Protein AF-A0A958QU53-F1 (afdb_monomer_lite)

pLDDT: mean 71.15, std 14.57, range [41.53, 90.5]

Foldseek 3Di:
DDDDDDDDPDPPPVPPPPPPPPVPPDLVVVLVFWDWDWDDDPQKIWIFTDGPCPVVPPPPPFKDKWKWADDDVDIDTFDWDDDPGTIITGRCVVGQWIKIFIGGNNHTSDIDIDGDD

Structure (mmCIF, N/CA/C/O backbone):
data_AF-A0A958QU53-F1
#
_entry.id   AF-A0A958QU53-F1
#
loop_
_atom_site.group_PDB
_atom_site.id
_atom_site.type_symbol
_atom_site.label_atom_id
_atom_site.label_alt_id
_atom_site.label_comp_id
_atom_site.label_asym_id
_atom_site.label_entity_id
_atom_site.label_seq_id
_atom_site.pdbx_PDB_ins_code
_atom_site.Cartn_x
_atom_site.Cartn_y
_atom_site.Cartn_z
_atom_site.occupancy
_atom_site.B_iso_or_equiv
_atom_site.auth_seq_id
_atom_site.auth_comp_id
_atom_site.auth_asym_id
_atom_site.auth_atom_id
_atom_site.pdbx_PDB_model_num
ATOM 1 N N . MET A 1 1 ? 55.442 -43.969 -3.397 1.00 43.06 1 MET A N 1
ATOM 2 C CA . MET A 1 1 ? 55.563 -43.097 -2.211 1.00 43.06 1 MET A CA 1
ATOM 3 C C . MET A 1 1 ? 55.610 -41.649 -2.704 1.00 43.06 1 MET A C 1
ATOM 5 O O . MET A 1 1 ? 56.490 -41.357 -3.493 1.00 43.06 1 MET A O 1
ATOM 9 N N . PHE A 1 2 ? 54.615 -40.838 -2.298 1.00 45.09 2 PHE A N 1
ATOM 10 C CA . PHE A 1 2 ? 54.397 -39.385 -2.533 1.00 45.09 2 PHE A CA 1
ATOM 11 C C . PHE A 1 2 ? 54.284 -38.925 -4.003 1.00 45.09 2 PHE A C 1
ATOM 13 O O . PHE A 1 2 ? 55.279 -38.794 -4.694 1.00 45.09 2 PHE A O 1
ATOM 20 N N . VAL A 1 3 ? 53.094 -38.833 -4.619 1.00 46.78 3 VAL A N 1
ATOM 21 C CA . VAL A 1 3 ? 51.951 -37.907 -4.402 1.00 46.78 3 VAL A CA 1
ATOM 22 C C . VAL A 1 3 ? 52.349 -36.424 -4.504 1.00 46.78 3 VAL A C 1
ATOM 24 O O . VAL A 1 3 ? 53.122 -35.943 -3.683 1.00 46.78 3 VAL A O 1
ATOM 27 N N . ARG A 1 4 ? 51.648 -35.721 -5.412 1.00 49.72 4 ARG A N 1
ATOM 28 C CA . ARG A 1 4 ? 51.397 -34.263 -5.512 1.00 49.72 4 ARG A CA 1
ATOM 29 C C . ARG A 1 4 ? 52.259 -33.483 -6.503 1.00 49.72 4 ARG A C 1
ATOM 31 O O . ARG A 1 4 ? 53.326 -33.009 -6.155 1.00 49.72 4 ARG A O 1
ATOM 38 N N . LEU A 1 5 ? 51.686 -33.228 -7.679 1.00 47.72 5 LEU A N 1
ATOM 39 C CA . LEU A 1 5 ? 51.647 -31.886 -8.286 1.00 47.72 5 LEU A CA 1
ATOM 40 C C . LEU A 1 5 ? 50.573 -31.844 -9.387 1.00 47.72 5 LEU A C 1
ATOM 42 O O . LEU A 1 5 ? 50.792 -31.452 -10.524 1.00 47.72 5 LEU A O 1
ATOM 46 N N . PHE A 1 6 ? 49.375 -32.295 -9.020 1.00 52.47 6 PHE A N 1
ATOM 47 C CA . PHE A 1 6 ? 48.148 -31.758 -9.599 1.00 52.47 6 PHE A CA 1
ATOM 48 C C . PHE A 1 6 ? 47.787 -30.520 -8.771 1.00 52.47 6 PHE A C 1
ATOM 50 O O . PHE A 1 6 ? 48.114 -30.479 -7.587 1.00 52.47 6 PHE A O 1
ATOM 57 N N . VAL A 1 7 ? 47.054 -29.578 -9.358 1.00 52.97 7 VAL A N 1
ATOM 58 C CA . VAL A 1 7 ? 46.576 -28.325 -8.740 1.00 52.97 7 VAL A CA 1
ATOM 59 C C . VAL A 1 7 ? 47.555 -27.151 -8.862 1.00 52.97 7 VAL A C 1
ATOM 61 O O . VAL A 1 7 ? 48.045 -26.612 -7.877 1.00 52.97 7 VAL A O 1
ATOM 64 N N . LEU A 1 8 ? 47.789 -26.690 -10.091 1.00 46.81 8 LEU A N 1
ATOM 65 C CA . LEU A 1 8 ? 48.050 -25.262 -10.320 1.00 46.81 8 LEU A CA 1
ATOM 66 C C . LEU A 1 8 ? 47.567 -24.786 -11.702 1.00 46.81 8 LEU A C 1
ATOM 68 O O . LEU A 1 8 ? 48.110 -23.845 -12.267 1.00 46.81 8 LEU A O 1
ATOM 72 N N . SER A 1 9 ? 46.529 -25.410 -12.267 1.00 49.38 9 SER A N 1
ATOM 73 C CA . SER A 1 9 ? 45.770 -24.792 -13.357 1.00 49.38 9 SER A CA 1
ATOM 74 C C . SER A 1 9 ? 44.780 -23.820 -12.727 1.00 49.38 9 SER A C 1
ATOM 76 O O . SER A 1 9 ? 43.654 -24.183 -12.390 1.00 49.38 9 SER A O 1
ATOM 78 N N . MET A 1 10 ? 45.306 -22.626 -12.463 1.00 46.84 10 MET A N 1
ATOM 79 C CA . MET A 1 10 ? 44.608 -21.378 -12.191 1.00 46.84 10 MET A CA 1
ATOM 80 C C . MET A 1 10 ? 43.092 -21.457 -12.387 1.00 46.84 10 MET A C 1
ATOM 82 O O . MET A 1 10 ? 42.575 -21.459 -13.503 1.00 46.84 10 MET A O 1
ATOM 86 N N . LEU A 1 11 ? 42.409 -21.441 -11.245 1.00 51.34 11 LEU A N 1
ATOM 87 C CA . LEU A 1 11 ? 41.112 -20.815 -11.046 1.00 51.34 11 LEU A CA 1
ATOM 88 C C . LEU A 1 11 ? 41.164 -19.366 -11.561 1.00 51.34 11 LEU A C 1
ATOM 90 O O . LEU A 1 11 ? 41.298 -18.420 -10.795 1.00 51.34 11 LEU A O 1
ATOM 94 N N . LEU A 1 12 ? 41.073 -19.197 -12.874 1.00 51.00 12 LEU A N 1
ATOM 95 C CA . LEU A 1 12 ? 40.571 -17.982 -13.501 1.00 51.00 12 LEU A CA 1
ATOM 96 C C . LEU A 1 12 ? 39.171 -18.301 -14.020 1.00 51.00 12 LEU A C 1
ATOM 98 O O . LEU A 1 12 ? 38.844 -18.120 -15.188 1.00 51.00 12 LEU A O 1
ATOM 102 N N . SER A 1 13 ? 38.333 -18.802 -13.110 1.00 49.47 13 SER A N 1
ATOM 103 C CA . SER A 1 13 ? 36.892 -18.625 -13.202 1.00 49.47 13 SER A CA 1
ATOM 104 C C . SER A 1 13 ? 36.661 -17.130 -13.063 1.00 49.47 13 SER A C 1
ATOM 106 O O . SER A 1 13 ? 36.477 -16.611 -11.964 1.00 49.47 13 SER A O 1
ATOM 108 N N . ILE A 1 14 ? 36.789 -16.428 -14.187 1.00 53.88 14 ILE A N 1
ATOM 109 C CA . ILE A 1 14 ? 36.336 -15.061 -14.349 1.00 53.88 14 ILE A CA 1
ATOM 110 C C . ILE A 1 14 ? 34.861 -15.131 -13.980 1.00 53.88 14 ILE A C 1
ATOM 112 O O . ILE A 1 14 ? 34.023 -15.576 -14.763 1.00 53.88 14 ILE A O 1
ATOM 116 N N . PHE A 1 15 ? 34.557 -14.757 -12.743 1.00 49.00 15 PHE A N 1
ATOM 117 C CA . PHE A 1 15 ? 33.241 -14.317 -12.351 1.00 49.00 15 PHE A CA 1
ATOM 118 C C . PHE A 1 15 ? 32.983 -13.042 -13.154 1.00 49.00 15 PHE A C 1
ATOM 120 O O . PHE A 1 15 ? 33.056 -11.930 -12.647 1.00 49.00 15 PHE A O 1
ATOM 127 N N . ALA A 1 16 ? 32.675 -13.218 -14.437 1.00 45.25 16 ALA A N 1
ATOM 128 C CA . ALA A 1 16 ? 31.799 -12.328 -15.156 1.00 45.25 16 ALA A CA 1
ATOM 129 C C . ALA A 1 16 ? 30.427 -12.541 -14.515 1.00 45.25 16 ALA A C 1
ATOM 131 O O . ALA A 1 16 ? 29.538 -13.183 -15.070 1.00 45.25 16 ALA A O 1
ATOM 132 N N . TRP A 1 17 ? 30.286 -12.059 -13.278 1.00 49.69 17 TRP A N 1
ATOM 133 C CA . TRP A 1 17 ? 28.998 -11.604 -12.815 1.00 49.69 17 TRP A CA 1
ATOM 134 C C . TRP A 1 17 ? 28.694 -10.495 -13.797 1.00 49.69 17 TRP A C 1
ATOM 136 O O . TRP A 1 17 ? 29.229 -9.393 -13.709 1.00 49.69 17 TRP A O 1
ATOM 146 N N . ALA A 1 18 ? 27.923 -10.855 -14.817 1.00 49.59 18 ALA A N 1
ATOM 147 C CA . ALA A 1 18 ? 27.028 -9.924 -15.434 1.00 49.59 18 ALA A CA 1
ATOM 148 C C . ALA A 1 18 ? 26.305 -9.254 -14.262 1.00 49.59 18 ALA A C 1
ATOM 150 O O . ALA A 1 18 ? 25.342 -9.788 -13.716 1.00 49.59 18 ALA A O 1
ATOM 151 N N . GLN A 1 19 ? 26.821 -8.102 -13.829 1.00 44.34 19 GLN A N 1
ATOM 152 C CA . GLN A 1 19 ? 25.967 -7.007 -13.439 1.00 44.34 19 GLN A CA 1
ATOM 153 C C . GLN A 1 19 ? 25.099 -6.813 -14.676 1.00 44.34 19 GLN A C 1
ATOM 155 O O . GLN A 1 19 ? 25.447 -6.080 -15.596 1.00 44.34 19 GLN A O 1
ATOM 160 N N . SER A 1 20 ? 23.999 -7.566 -14.754 1.00 41.53 20 SER A N 1
ATOM 161 C CA . SER A 1 20 ? 22.824 -7.007 -15.370 1.00 41.53 20 SER A CA 1
ATOM 162 C C . SER A 1 20 ? 22.646 -5.715 -14.594 1.00 41.53 20 SER A C 1
ATOM 164 O O . SER A 1 20 ? 22.293 -5.743 -13.412 1.00 41.53 20 SER A O 1
ATOM 166 N N . GLU A 1 21 ? 23.027 -4.600 -15.213 1.00 46.00 21 GLU A N 1
ATOM 167 C CA . GLU A 1 21 ? 22.346 -3.344 -14.977 1.00 46.00 21 GLU A CA 1
ATOM 168 C C . GLU A 1 21 ? 20.878 -3.684 -15.191 1.00 46.00 21 GLU A C 1
ATOM 170 O O . GLU A 1 21 ? 20.342 -3.683 -16.298 1.00 46.00 21 GLU A O 1
ATOM 175 N N . ASP A 1 22 ? 20.267 -4.136 -14.099 1.00 49.88 22 ASP A N 1
ATOM 176 C CA . ASP A 1 22 ? 18.861 -4.012 -13.847 1.00 49.88 22 ASP A CA 1
ATOM 177 C C . ASP A 1 22 ? 18.674 -2.517 -14.077 1.00 49.88 22 ASP A C 1
ATOM 179 O O . ASP A 1 22 ? 19.102 -1.704 -13.254 1.00 49.88 22 ASP A O 1
ATOM 183 N N . ASN A 1 23 ? 18.222 -2.154 -15.282 1.00 52.53 23 ASN A N 1
ATOM 184 C CA . ASN A 1 23 ? 17.834 -0.800 -15.641 1.00 52.53 23 ASN A CA 1
ATOM 185 C C . ASN A 1 23 ? 16.629 -0.491 -14.759 1.00 52.53 23 ASN A C 1
ATOM 187 O O . ASN A 1 23 ? 15.483 -0.539 -15.199 1.00 52.53 23 ASN A O 1
ATOM 191 N N . MET A 1 24 ? 16.894 -0.292 -13.470 1.00 54.75 24 MET A N 1
ATOM 192 C CA . MET A 1 24 ? 15.938 0.192 -12.512 1.00 54.75 24 MET A CA 1
ATOM 193 C C . MET A 1 24 ? 15.564 1.564 -13.048 1.00 54.75 24 MET A C 1
ATOM 195 O O . MET A 1 24 ? 16.447 2.424 -13.152 1.00 54.75 24 MET A O 1
ATOM 199 N N . PRO A 1 25 ? 14.305 1.768 -13.464 1.00 58.53 25 PRO A N 1
ATOM 200 C CA . PRO A 1 25 ? 13.873 3.102 -13.817 1.00 58.53 25 PRO A CA 1
ATOM 201 C C . PRO A 1 25 ? 14.169 4.002 -12.622 1.00 58.53 25 PRO A C 1
ATOM 203 O O . PRO A 1 25 ? 13.950 3.611 -11.472 1.00 58.53 25 PRO A O 1
ATOM 206 N N . ASP A 1 26 ? 14.720 5.181 -12.901 1.00 65.94 26 ASP A N 1
ATOM 207 C CA . ASP A 1 26 ? 14.982 6.183 -11.876 1.00 65.94 26 ASP A CA 1
ATOM 208 C C . ASP A 1 26 ? 13.714 6.345 -11.026 1.00 65.94 26 ASP A C 1
ATOM 210 O O . ASP A 1 26 ? 12.629 6.609 -11.550 1.00 65.94 26 ASP A O 1
ATOM 214 N N . MET A 1 27 ? 13.829 6.144 -9.710 1.00 64.06 27 MET A N 1
ATOM 215 C CA . MET A 1 27 ? 12.688 6.171 -8.788 1.00 64.06 27 MET A CA 1
ATOM 216 C C . MET A 1 27 ? 11.930 7.502 -8.854 1.00 64.06 27 MET A C 1
ATOM 218 O O . MET A 1 27 ? 10.718 7.546 -8.623 1.00 64.06 27 MET A O 1
ATOM 222 N N . SER A 1 28 ? 12.619 8.577 -9.245 1.00 64.19 28 SER A N 1
ATOM 223 C CA . SER A 1 28 ? 12.020 9.883 -9.526 1.00 64.19 28 SER A CA 1
ATOM 224 C C . SER A 1 28 ? 11.013 9.806 -10.678 1.00 64.19 28 SER A C 1
ATOM 226 O O . SER A 1 28 ? 9.907 10.334 -10.569 1.00 64.19 28 SER A O 1
ATOM 228 N N . GLN A 1 29 ? 11.346 9.075 -11.744 1.00 65.12 29 GLN A N 1
ATOM 229 C CA . GLN A 1 29 ? 10.462 8.845 -12.886 1.00 65.12 29 GLN A CA 1
ATOM 230 C C . GLN A 1 29 ? 9.271 7.965 -12.493 1.00 65.12 29 GLN A C 1
ATOM 232 O O . GLN A 1 29 ? 8.134 8.277 -12.839 1.00 65.12 29 GLN A O 1
ATOM 237 N N . VAL A 1 30 ? 9.492 6.926 -11.680 1.00 65.12 30 VAL A N 1
ATOM 238 C CA . VAL A 1 30 ? 8.409 6.057 -11.179 1.00 65.12 30 VAL A CA 1
ATOM 239 C C . VAL A 1 30 ? 7.379 6.856 -10.373 1.00 65.12 30 VAL A C 1
ATOM 241 O O . VAL A 1 30 ? 6.169 6.656 -10.520 1.00 65.12 30 VAL A O 1
ATOM 244 N N . ARG A 1 31 ? 7.842 7.807 -9.554 1.00 66.81 31 ARG A N 1
ATOM 245 C CA . ARG A 1 31 ? 6.978 8.704 -8.775 1.00 66.81 31 ARG A CA 1
ATOM 246 C C . ARG A 1 31 ? 6.117 9.615 -9.652 1.00 66.81 31 ARG A C 1
ATOM 248 O O . ARG A 1 31 ? 4.974 9.892 -9.300 1.00 66.81 31 ARG A O 1
ATOM 255 N N . GLU A 1 32 ? 6.642 10.079 -10.782 1.00 67.56 3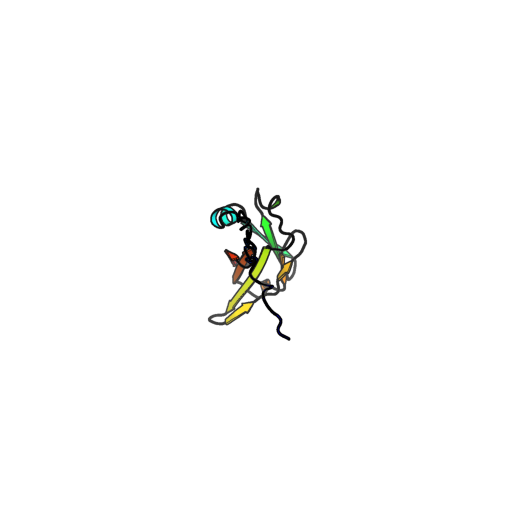2 GLU A N 1
ATOM 256 C CA . GLU A 1 32 ? 5.878 10.883 -11.745 1.00 67.56 32 GLU A CA 1
ATOM 257 C C . GLU A 1 32 ? 4.884 10.035 -12.554 1.00 67.56 32 GLU A C 1
ATOM 259 O O . GLU A 1 32 ? 3.803 10.508 -12.926 1.00 67.56 32 GLU A O 1
ATOM 264 N N . MET A 1 33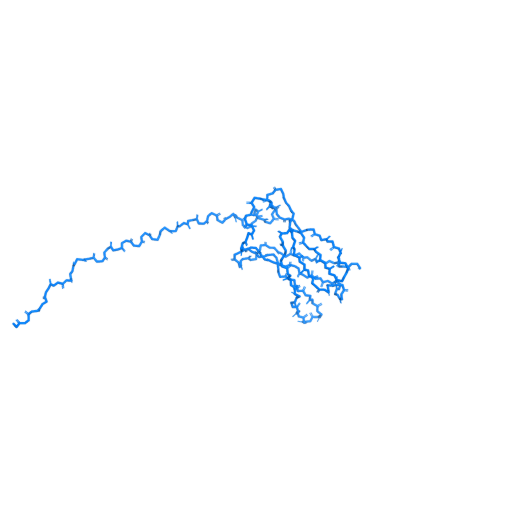 ? 5.222 8.766 -12.789 1.00 68.00 33 MET A N 1
ATOM 265 C CA . MET A 1 33 ? 4.427 7.825 -13.577 1.00 68.00 33 MET A CA 1
ATOM 266 C C . MET A 1 33 ? 3.221 7.265 -12.822 1.00 68.00 33 MET A C 1
ATOM 268 O O . MET A 1 33 ? 2.198 6.987 -13.453 1.00 68.00 33 MET A O 1
ATOM 272 N N . VAL A 1 34 ? 3.310 7.107 -11.496 1.00 73.38 34 VAL A N 1
ATOM 273 C CA . VAL A 1 34 ? 2.281 6.453 -10.674 1.00 73.38 34 VAL A CA 1
ATOM 274 C C . VAL A 1 34 ? 1.599 7.450 -9.738 1.00 73.38 34 VAL A C 1
ATOM 276 O O . VAL A 1 34 ? 2.218 8.096 -8.902 1.00 73.38 34 VAL A O 1
ATOM 279 N N . LYS A 1 35 ? 0.273 7.531 -9.829 1.00 79.12 35 LYS A N 1
ATOM 280 C CA . LYS A 1 35 ? -0.598 8.287 -8.923 1.00 79.12 35 LYS A CA 1
ATOM 281 C C . LYS A 1 35 ? -1.459 7.327 -8.116 1.00 79.12 35 LYS A C 1
ATOM 283 O O . LYS A 1 35 ? -1.841 6.267 -8.602 1.00 79.12 35 LYS A O 1
ATOM 288 N N . ILE A 1 36 ? -1.833 7.726 -6.905 1.00 82.69 36 ILE A N 1
ATOM 289 C CA . ILE A 1 36 ? -2.805 6.983 -6.101 1.00 82.69 36 ILE A CA 1
ATOM 290 C C . ILE A 1 36 ? -4.204 7.553 -6.330 1.00 82.69 36 ILE A C 1
ATOM 292 O O . ILE A 1 36 ? -4.428 8.759 -6.226 1.00 82.69 36 ILE A O 1
ATOM 296 N N . LYS A 1 37 ? -5.160 6.668 -6.607 1.00 86.94 37 LYS A N 1
ATOM 297 C CA . LYS A 1 37 ? -6.593 6.936 -6.462 1.00 86.94 37 LYS A CA 1
ATOM 298 C C . LYS A 1 37 ? -7.177 5.980 -5.443 1.00 86.94 37 LYS A C 1
ATOM 300 O O . LYS A 1 37 ? -6.670 4.881 -5.261 1.00 86.94 37 LYS A O 1
ATOM 305 N N . TRP A 1 38 ? -8.256 6.378 -4.794 1.00 88.38 38 TRP A N 1
ATOM 306 C CA . TRP A 1 38 ? -8.920 5.523 -3.826 1.00 88.38 38 TRP A CA 1
ATOM 307 C C . TRP A 1 38 ? -10.432 5.681 -3.906 1.00 88.38 38 TRP A C 1
ATOM 309 O O . TRP A 1 38 ? -10.933 6.739 -4.288 1.00 88.38 38 TRP A O 1
ATOM 319 N N . GLU A 1 39 ? -11.148 4.619 -3.548 1.00 88.81 39 GLU A N 1
ATOM 320 C CA . GLU A 1 39 ? -12.605 4.627 -3.440 1.00 88.81 39 GLU A CA 1
ATOM 321 C C . GLU A 1 39 ? -13.055 3.902 -2.162 1.00 88.81 39 GLU A C 1
ATOM 323 O O . GLU A 1 39 ? -12.455 2.890 -1.769 1.00 88.81 39 GLU A O 1
ATOM 328 N N . PRO A 1 40 ? -14.110 4.393 -1.492 1.00 86.44 40 PRO A N 1
ATOM 329 C CA . PRO A 1 40 ? -14.735 3.660 -0.403 1.00 86.44 40 PRO A CA 1
ATOM 330 C C . PRO A 1 40 ? -15.409 2.385 -0.934 1.00 86.44 40 PRO A C 1
ATOM 332 O O . PRO A 1 40 ? -16.081 2.395 -1.962 1.00 86.44 40 PRO A O 1
ATOM 335 N N . ALA A 1 41 ? -15.258 1.282 -0.204 1.00 85.94 41 ALA A N 1
ATOM 336 C CA . ALA A 1 41 ? -15.815 -0.028 -0.533 1.00 85.94 41 ALA A CA 1
ATOM 337 C C . ALA A 1 41 ? -16.430 -0.667 0.725 1.00 85.94 41 ALA A C 1
ATOM 339 O O . ALA A 1 41 ? -15.891 -1.612 1.309 1.00 85.94 41 ALA A O 1
ATOM 340 N N . GLY A 1 42 ? -17.557 -0.114 1.178 1.00 85.88 42 GLY A N 1
ATOM 341 C CA . GLY A 1 42 ? -18.197 -0.512 2.433 1.00 85.88 42 GLY A CA 1
ATOM 342 C C . GLY A 1 42 ? -17.306 -0.186 3.632 1.00 85.88 42 GLY A C 1
ATOM 343 O O . GLY A 1 42 ? -16.948 0.967 3.840 1.00 85.88 42 GLY A O 1
ATOM 344 N N . LYS A 1 43 ? -16.917 -1.208 4.404 1.00 85.75 43 LYS A N 1
ATOM 345 C CA . LYS A 1 43 ? -15.972 -1.061 5.527 1.00 85.75 43 LYS A CA 1
ATOM 346 C C . LYS A 1 43 ? -14.508 -1.000 5.093 1.00 85.75 43 LYS A C 1
ATOM 348 O O . LYS A 1 43 ? -13.642 -0.882 5.948 1.00 85.75 43 LYS A O 1
ATOM 353 N N . ASN A 1 44 ? -14.221 -1.107 3.801 1.00 89.00 44 ASN A N 1
ATOM 354 C CA . ASN A 1 44 ? -12.867 -1.132 3.262 1.00 89.00 44 ASN A CA 1
ATOM 355 C C . ASN A 1 44 ? -12.620 0.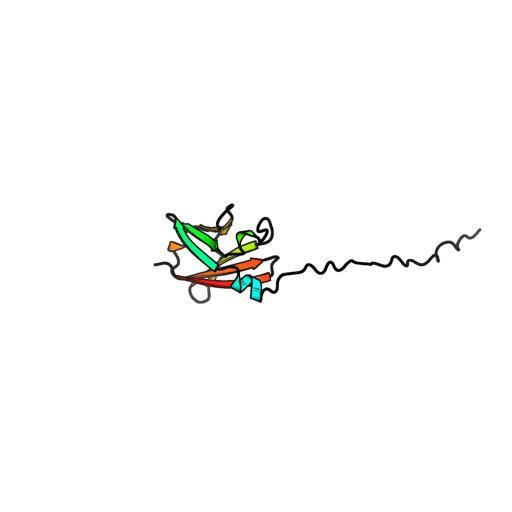098 2.383 1.00 89.00 44 ASN A C 1
ATOM 357 O O . ASN A 1 44 ? -13.556 0.787 1.979 1.00 89.00 44 ASN A O 1
ATOM 361 N N . VAL A 1 45 ? -11.359 0.348 2.044 1.00 89.12 45 VAL A N 1
ATOM 362 C CA . VAL A 1 45 ? -10.972 1.297 0.990 1.00 89.12 45 VAL A CA 1
ATOM 363 C C . VAL A 1 45 ? -10.175 0.534 -0.045 1.00 89.12 45 VAL A C 1
ATOM 365 O O . VAL A 1 45 ? -9.270 -0.227 0.300 1.00 89.12 45 VAL A O 1
ATOM 368 N N . LYS A 1 46 ? -10.518 0.727 -1.314 1.00 90.00 46 LYS A N 1
ATOM 369 C CA . LYS A 1 46 ? -9.683 0.253 -2.412 1.00 90.00 46 LYS A CA 1
ATOM 370 C C . LYS A 1 46 ? -8.754 1.378 -2.826 1.00 90.00 46 LYS A C 1
ATOM 372 O O . LYS A 1 46 ? -9.176 2.524 -2.950 1.00 90.00 46 LYS A O 1
ATOM 377 N N . VAL A 1 47 ? -7.502 1.027 -3.049 1.00 88.44 47 VAL A N 1
ATOM 378 C CA . VAL A 1 47 ? -6.429 1.911 -3.476 1.00 88.44 47 VAL A CA 1
ATOM 379 C C . VAL A 1 47 ? -5.940 1.411 -4.826 1.00 88.44 47 VAL A C 1
ATOM 381 O O . VAL A 1 47 ? -5.507 0.269 -4.963 1.00 88.44 47 VAL A O 1
ATOM 384 N N . PHE A 1 48 ? -6.025 2.273 -5.824 1.00 86.62 48 PHE A N 1
ATOM 385 C CA . PHE A 1 48 ? -5.591 2.031 -7.188 1.00 86.62 48 PHE A CA 1
ATOM 386 C C . PHE A 1 48 ? -4.299 2.789 -7.445 1.00 86.62 48 PHE A C 1
ATOM 388 O O . PHE A 1 48 ? -4.183 3.974 -7.119 1.00 86.62 48 PHE A O 1
ATOM 395 N N . LEU A 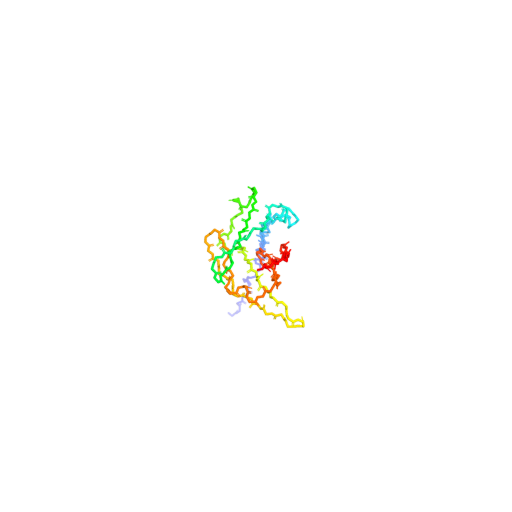1 49 ? -3.362 2.112 -8.092 1.00 81.44 49 LEU A N 1
ATOM 396 C CA . LEU A 1 49 ? -2.201 2.744 -8.697 1.00 81.44 49 LEU A CA 1
ATOM 397 C C . LEU A 1 49 ? -2.575 3.076 -10.141 1.00 81.44 49 LEU A C 1
ATOM 399 O O . LEU A 1 49 ? -2.894 2.188 -10.925 1.00 81.44 49 LEU A O 1
ATOM 403 N N . VAL A 1 50 ? -2.626 4.363 -10.473 1.00 79.06 50 VAL A N 1
ATOM 404 C CA . VAL A 1 50 ? -3.083 4.859 -11.775 1.00 79.06 50 VAL A CA 1
ATOM 405 C C . VAL A 1 50 ? -2.014 5.724 -12.425 1.00 79.06 50 VAL A C 1
ATOM 407 O O . VAL A 1 50 ? -1.394 6.555 -11.774 1.00 79.06 50 VAL A O 1
ATOM 410 N N . GLY A 1 51 ? -1.819 5.579 -13.729 1.00 70.81 51 GLY A N 1
ATOM 411 C CA . GLY A 1 51 ? -0.761 6.279 -14.451 1.00 70.81 51 GLY A CA 1
ATOM 412 C C . GLY A 1 51 ? -0.726 5.860 -15.911 1.00 70.81 51 GLY A C 1
ATOM 413 O O . GLY A 1 51 ? -1.123 4.742 -16.226 1.00 70.81 51 GLY A O 1
ATOM 414 N N . LYS A 1 52 ? -0.267 6.740 -16.811 1.00 61.31 52 LYS A N 1
ATOM 415 C CA . LYS A 1 52 ? -0.141 6.400 -18.243 1.00 61.31 52 LYS A CA 1
ATOM 416 C C . LYS A 1 52 ? 0.783 5.199 -18.458 1.00 61.31 52 LYS A C 1
ATOM 418 O O . LYS A 1 52 ? 0.503 4.379 -19.321 1.00 61.31 52 LYS A O 1
ATOM 423 N N . GLU A 1 53 ? 1.822 5.090 -17.636 1.00 58.69 53 GLU A N 1
ATOM 424 C CA . GLU A 1 53 ? 2.786 3.987 -17.683 1.00 58.69 53 GLU A CA 1
ATOM 425 C C . GLU A 1 53 ? 2.571 2.953 -16.582 1.00 58.69 53 GLU A C 1
ATOM 427 O O . GLU A 1 53 ? 3.260 1.942 -16.557 1.00 58.69 53 GLU A O 1
ATOM 432 N N . ALA A 1 54 ? 1.561 3.143 -15.723 1.00 57.97 54 ALA A N 1
ATOM 433 C CA . ALA A 1 54 ? 1.200 2.146 -14.725 1.00 57.97 54 ALA A CA 1
ATOM 434 C C . ALA A 1 54 ? 0.913 0.788 -15.388 1.00 57.97 54 ALA A C 1
ATOM 436 O O . ALA A 1 54 ? 1.372 -0.244 -14.931 1.00 57.97 54 ALA A O 1
ATOM 437 N N . LEU A 1 55 ? 0.253 0.786 -16.548 1.00 53.19 55 LEU A N 1
ATOM 438 C CA . LEU A 1 55 ? -0.053 -0.434 -17.302 1.00 53.19 55 LEU A CA 1
ATOM 439 C C . LEU A 1 55 ? 1.180 -1.161 -17.874 1.00 53.19 55 LEU A C 1
ATOM 441 O O . LEU A 1 55 ? 1.062 -2.333 -18.222 1.00 53.19 55 LEU A O 1
ATOM 445 N N . ASN A 1 56 ? 2.330 -0.486 -17.976 1.00 53.81 56 ASN A N 1
ATOM 446 C CA . ASN A 1 56 ? 3.575 -1.049 -18.510 1.00 53.81 56 ASN A CA 1
ATOM 447 C C . ASN A 1 56 ? 4.536 -1.525 -17.413 1.00 53.81 56 ASN A C 1
ATOM 449 O O . ASN A 1 56 ? 5.540 -2.164 -17.724 1.00 53.81 56 ASN A O 1
ATOM 453 N N . VAL A 1 57 ? 4.255 -1.221 -16.144 1.00 56.84 57 VAL A N 1
ATOM 454 C CA . VAL A 1 57 ? 5.030 -1.750 -15.021 1.00 56.84 57 VAL A CA 1
ATOM 455 C C . VAL A 1 57 ? 4.516 -3.156 -14.739 1.00 56.84 57 VAL A C 1
ATOM 457 O O . VAL A 1 57 ? 3.340 -3.339 -14.419 1.00 56.84 57 VAL A O 1
ATOM 460 N N . ASP A 1 58 ? 5.389 -4.160 -14.857 1.00 58.78 58 ASP A N 1
ATOM 461 C CA . ASP A 1 58 ? 5.061 -5.518 -14.435 1.00 58.78 58 ASP A CA 1
ATOM 462 C C . ASP A 1 58 ? 4.897 -5.540 -12.914 1.00 58.78 58 ASP A C 1
ATOM 464 O O . ASP A 1 58 ? 5.834 -5.704 -12.134 1.00 58.78 58 ASP A O 1
ATOM 468 N N . TYR A 1 59 ? 3.664 -5.321 -12.474 1.00 59.97 59 TYR A N 1
ATOM 469 C CA . TYR A 1 59 ? 3.354 -5.309 -11.062 1.00 59.97 59 TYR A CA 1
ATOM 470 C C . TYR A 1 59 ? 3.440 -6.703 -10.439 1.00 59.97 59 TYR A C 1
ATOM 472 O O . TYR A 1 59 ? 3.322 -6.794 -9.220 1.00 59.97 59 TYR A O 1
ATOM 480 N N . SER A 1 60 ? 3.547 -7.789 -11.211 1.00 57.59 60 SER A N 1
ATOM 481 C CA . SER A 1 60 ? 3.137 -9.138 -10.795 1.00 57.59 60 SER A CA 1
ATOM 482 C C . SER A 1 60 ? 3.803 -9.682 -9.521 1.00 57.59 60 SER A C 1
ATOM 484 O O . SER A 1 60 ? 3.156 -10.464 -8.826 1.00 57.59 60 SER A O 1
ATOM 486 N N . SER A 1 61 ? 4.985 -9.205 -9.111 1.00 59.47 61 SER A N 1
ATOM 487 C CA . SER A 1 61 ? 5.623 -9.672 -7.863 1.00 59.47 61 SER A CA 1
ATOM 488 C C . SER A 1 61 ? 6.306 -8.616 -6.994 1.00 59.47 61 SER A C 1
ATOM 490 O O . SER A 1 61 ? 6.595 -8.902 -5.836 1.00 59.47 61 SER A O 1
ATOM 492 N N . GLU A 1 62 ? 6.554 -7.404 -7.488 1.00 71.62 62 GLU A N 1
ATOM 493 C CA . GLU A 1 62 ? 7.565 -6.548 -6.845 1.00 71.62 62 GLU A CA 1
ATOM 494 C C . GLU A 1 62 ? 7.026 -5.267 -6.215 1.00 71.62 62 GLU A C 1
ATOM 496 O O . GLU A 1 62 ? 7.739 -4.625 -5.443 1.00 71.62 62 GLU A O 1
ATOM 501 N N . MET A 1 63 ? 5.779 -4.896 -6.522 1.00 74.88 63 MET A N 1
ATOM 502 C CA . MET A 1 63 ? 5.150 -3.701 -5.967 1.00 74.88 63 MET A CA 1
ATOM 503 C C . MET A 1 63 ? 4.139 -4.047 -4.873 1.00 74.88 63 MET A C 1
ATOM 505 O O . MET A 1 63 ? 3.234 -4.870 -5.067 1.00 74.88 63 MET A O 1
ATOM 509 N N . TYR A 1 64 ? 4.268 -3.378 -3.729 1.00 79.25 64 TYR A N 1
ATOM 510 C CA . TYR A 1 64 ? 3.360 -3.518 -2.597 1.00 79.25 64 TYR A CA 1
ATOM 511 C C . TYR A 1 64 ? 3.102 -2.179 -1.902 1.00 79.25 64 TYR A C 1
ATOM 513 O O . TYR A 1 64 ? 3.885 -1.235 -1.998 1.00 79.25 64 TYR A O 1
ATOM 521 N N . ILE A 1 65 ? 1.965 -2.097 -1.210 1.00 82.56 65 ILE A N 1
ATOM 522 C CA . ILE A 1 65 ? 1.565 -0.925 -0.431 1.00 82.56 65 ILE A CA 1
ATOM 523 C C . ILE A 1 65 ? 1.569 -1.300 1.045 1.00 82.56 65 ILE A C 1
ATOM 525 O O . ILE A 1 65 ? 0.912 -2.258 1.452 1.00 82.56 65 ILE A O 1
ATOM 529 N N . GLU A 1 66 ? 2.263 -0.509 1.855 1.00 85.06 66 GLU A N 1
ATOM 530 C CA . GLU A 1 66 ? 2.085 -0.498 3.301 1.00 85.06 66 GLU A CA 1
ATOM 531 C C . GLU A 1 66 ? 1.115 0.621 3.674 1.00 85.06 66 GLU A C 1
ATOM 533 O O . GLU A 1 66 ? 1.308 1.772 3.295 1.00 85.06 66 GLU A O 1
ATOM 538 N N . ALA A 1 67 ? 0.092 0.305 4.461 1.00 84.06 67 ALA A N 1
ATOM 539 C CA . ALA A 1 67 ? -0.787 1.305 5.049 1.00 84.06 67 ALA A CA 1
ATOM 540 C C . ALA A 1 67 ? -0.547 1.354 6.558 1.00 84.06 67 ALA A C 1
ATOM 542 O O . ALA A 1 67 ? -0.524 0.318 7.223 1.00 84.06 67 ALA A O 1
ATOM 543 N N . LYS A 1 68 ? -0.352 2.547 7.116 1.00 84.94 68 LYS A N 1
ATOM 544 C CA . LYS A 1 68 ? -0.134 2.768 8.551 1.00 84.94 68 LYS A CA 1
ATOM 545 C C . LYS A 1 68 ? -1.009 3.916 9.017 1.00 84.94 68 LYS A C 1
ATOM 547 O O . LYS A 1 68 ? -1.204 4.871 8.280 1.00 84.94 68 LYS A O 1
ATOM 552 N N . TYR A 1 69 ? -1.484 3.862 10.251 1.00 82.31 69 TYR A N 1
ATOM 553 C CA . TYR A 1 69 ? -2.124 5.016 10.879 1.00 82.31 69 TYR A CA 1
ATOM 554 C C . TYR A 1 69 ? -1.389 5.391 12.167 1.00 82.31 69 TYR A C 1
ATOM 556 O O . TYR A 1 69 ? -0.745 4.544 12.798 1.00 82.31 69 TYR A O 1
ATOM 564 N N . GLY A 1 70 ? -1.460 6.676 12.516 1.00 71.19 70 GLY A N 1
ATOM 565 C CA . GLY A 1 70 ? -0.874 7.239 13.729 1.00 71.19 70 GLY A CA 1
ATOM 566 C C . GLY A 1 70 ? -1.945 7.619 14.750 1.00 71.19 70 GLY A C 1
ATOM 567 O O . GLY A 1 70 ? -2.928 8.265 14.401 1.00 71.19 70 GLY A O 1
ATOM 568 N N . LEU A 1 71 ? -1.741 7.246 16.012 1.00 68.19 71 LEU A N 1
ATOM 569 C CA . LEU A 1 71 ? -2.447 7.778 17.183 1.00 68.19 71 LEU A CA 1
ATOM 570 C C . LEU A 1 71 ? -1.389 8.325 18.150 1.00 68.19 71 LEU A C 1
ATOM 572 O O . LEU A 1 71 ? -0.859 7.582 18.976 1.00 68.19 71 LEU A O 1
ATOM 576 N N . GLY A 1 72 ? -1.031 9.604 18.008 1.00 69.31 72 GLY A N 1
ATOM 577 C CA . GLY A 1 72 ? 0.122 10.174 18.714 1.00 69.31 72 GLY A CA 1
ATOM 578 C C . GLY A 1 72 ? 1.413 9.446 18.324 1.00 69.31 72 GLY A C 1
ATOM 579 O O . GLY A 1 72 ? 1.723 9.334 17.138 1.00 69.31 72 GLY A O 1
ATOM 580 N N . ASP A 1 73 ? 2.121 8.893 19.310 1.00 73.62 73 ASP A N 1
ATOM 581 C CA . ASP A 1 73 ? 3.366 8.141 19.094 1.00 73.62 73 ASP A CA 1
ATOM 582 C C . ASP A 1 73 ? 3.139 6.703 18.594 1.00 73.62 73 ASP A C 1
ATOM 584 O O . ASP A 1 73 ? 4.068 6.038 18.124 1.00 73.62 73 ASP A O 1
ATOM 588 N N . PHE A 1 74 ? 1.901 6.202 18.650 1.00 66.38 74 PHE A N 1
ATOM 589 C CA . PHE A 1 74 ? 1.584 4.845 18.220 1.00 66.38 74 PHE A CA 1
ATOM 590 C C . PHE A 1 74 ? 1.366 4.778 16.710 1.00 66.38 74 PHE A C 1
ATOM 592 O O . PHE A 1 74 ? 0.411 5.342 16.179 1.00 66.38 74 PHE A O 1
ATOM 599 N N . LYS A 1 75 ? 2.221 4.013 16.023 1.00 76.81 75 LYS A N 1
ATOM 600 C CA . LYS A 1 75 ? 2.050 3.638 14.614 1.00 76.81 75 LYS A CA 1
ATOM 601 C C . LYS A 1 75 ? 1.581 2.194 14.532 1.00 76.81 75 LYS A C 1
ATOM 603 O O . LYS A 1 75 ? 2.270 1.298 15.014 1.00 76.81 75 LYS A O 1
ATOM 608 N N . LYS A 1 76 ? 0.439 1.954 13.891 1.00 82.12 76 LYS A N 1
ATOM 609 C CA . LYS A 1 76 ? -0.057 0.596 13.642 1.00 82.12 76 LYS A CA 1
ATOM 610 C C . LYS A 1 76 ? -0.206 0.358 12.146 1.00 82.12 76 LYS A C 1
ATOM 612 O O . LYS A 1 76 ? -0.785 1.175 11.431 1.00 82.12 76 LYS A O 1
ATOM 617 N N . SER A 1 77 ? 0.333 -0.768 11.688 1.00 85.06 77 SER A N 1
ATOM 618 C CA . SER A 1 77 ? 0.178 -1.230 10.310 1.00 85.06 77 SER A CA 1
ATOM 619 C C . SER A 1 77 ? -1.230 -1.777 10.097 1.00 85.06 77 SER A C 1
ATOM 621 O O . SER A 1 77 ? -1.733 -2.566 10.899 1.00 85.06 77 SER A O 1
ATOM 6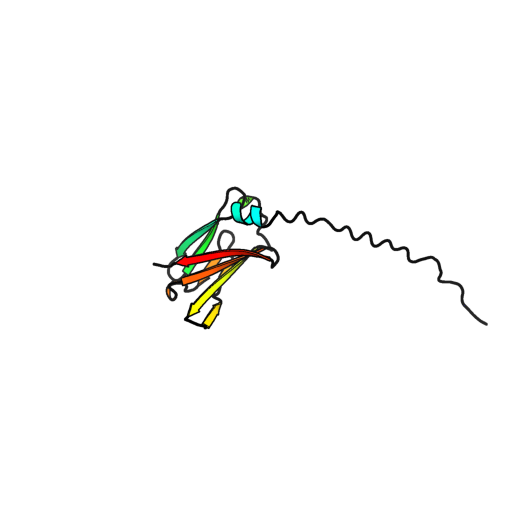23 N N . LEU A 1 78 ? -1.860 -1.342 9.013 1.00 83.31 78 LEU A N 1
ATOM 624 C CA . LEU A 1 78 ? -3.141 -1.839 8.541 1.00 83.31 78 LEU A CA 1
ATOM 625 C C . LEU A 1 78 ? -2.918 -3.020 7.603 1.00 83.31 78 LEU A C 1
ATOM 627 O O . LEU A 1 78 ? -1.922 -3.094 6.883 1.00 83.31 78 LEU A O 1
ATOM 631 N N . THR A 1 79 ? -3.871 -3.945 7.601 1.00 85.06 79 THR A N 1
ATOM 632 C CA . THR A 1 79 ? -3.860 -5.070 6.672 1.00 85.06 79 THR A CA 1
ATOM 633 C C . THR A 1 79 ? -4.178 -4.570 5.269 1.00 85.06 79 THR A C 1
ATOM 635 O O . THR A 1 79 ? -5.261 -4.029 5.032 1.00 85.06 79 THR A O 1
ATOM 638 N N . VAL A 1 80 ? -3.237 -4.785 4.351 1.00 87.19 80 VAL A N 1
ATOM 639 C CA . VAL A 1 80 ? -3.390 -4.499 2.925 1.00 87.19 80 VAL A CA 1
ATOM 640 C C . VAL A 1 80 ? -3.425 -5.822 2.175 1.00 87.19 80 VAL A C 1
ATOM 642 O O . VAL A 1 80 ? -2.492 -6.615 2.263 1.00 87.19 80 VAL A O 1
ATOM 645 N N . VAL A 1 81 ? -4.508 -6.068 1.445 1.00 88.00 81 VAL A N 1
ATOM 646 C CA . VAL A 1 81 ? -4.661 -7.252 0.597 1.00 88.00 81 VAL A CA 1
ATOM 647 C C . VAL A 1 81 ? -4.573 -6.817 -0.850 1.00 88.00 81 VAL A C 1
ATOM 649 O O . VAL A 1 81 ? -5.349 -5.980 -1.308 1.00 88.00 81 VAL A O 1
ATOM 652 N N . ARG A 1 82 ? -3.634 -7.394 -1.587 1.00 84.25 82 ARG A N 1
ATOM 653 C CA . ARG A 1 82 ? -3.496 -7.124 -3.009 1.00 84.25 82 ARG A CA 1
ATOM 654 C C . ARG A 1 82 ? -4.525 -7.922 -3.812 1.00 84.25 82 ARG A C 1
ATOM 656 O O . ARG A 1 82 ? -4.651 -9.130 -3.642 1.00 84.25 82 ARG A O 1
ATOM 663 N N . ASN A 1 83 ? -5.242 -7.238 -4.694 1.00 84.31 83 ASN A N 1
ATOM 664 C CA . ASN A 1 83 ? -6.056 -7.818 -5.756 1.00 84.31 83 ASN A CA 1
ATOM 665 C C . ASN A 1 83 ? -5.368 -7.571 -7.116 1.00 84.31 83 ASN A C 1
ATOM 667 O O . ASN A 1 83 ? -4.318 -6.930 -7.174 1.00 84.31 83 ASN A O 1
ATOM 671 N N . LYS A 1 84 ? -5.946 -8.079 -8.209 1.00 78.94 84 LYS A N 1
ATOM 672 C CA . LYS A 1 84 ? -5.400 -7.930 -9.563 1.00 78.94 84 LYS A CA 1
ATOM 673 C C . LYS A 1 84 ? -5.245 -6.458 -9.959 1.00 78.94 84 LYS A C 1
ATOM 675 O O . LYS A 1 84 ? -4.203 -6.083 -10.482 1.00 78.94 84 LYS A O 1
ATOM 680 N N . ASP A 1 85 ? -6.249 -5.642 -9.638 1.00 79.56 85 ASP A N 1
ATOM 681 C CA . ASP A 1 85 ? -6.349 -4.261 -10.129 1.00 79.56 85 ASP A CA 1
ATOM 682 C C . ASP A 1 85 ? -6.201 -3.198 -9.021 1.00 79.56 85 ASP A C 1
ATOM 684 O O . ASP A 1 85 ? -6.089 -2.006 -9.305 1.00 79.56 85 ASP A O 1
ATOM 688 N N . TYR A 1 86 ? -6.232 -3.600 -7.745 1.00 85.88 86 TYR A N 1
ATOM 689 C CA . TYR A 1 86 ? -6.220 -2.677 -6.605 1.00 85.88 86 TYR A CA 1
ATOM 690 C C . TYR A 1 86 ? -5.678 -3.313 -5.324 1.00 85.88 86 TYR A C 1
ATOM 692 O O . TYR A 1 86 ? -5.633 -4.532 -5.173 1.00 85.88 86 TYR A O 1
ATOM 700 N N . PHE A 1 87 ? -5.343 -2.469 -4.354 1.00 88.19 87 PHE A N 1
ATOM 701 C CA . PHE A 1 87 ? -5.017 -2.846 -2.984 1.00 88.19 87 PHE A CA 1
ATOM 702 C C . PHE A 1 87 ? -6.207 -2.548 -2.077 1.00 88.19 87 PHE A C 1
ATOM 704 O O . PHE A 1 87 ? -6.758 -1.451 -2.100 1.00 88.19 87 PHE A O 1
ATOM 711 N N . LEU A 1 88 ? -6.632 -3.523 -1.285 1.00 90.50 88 LEU A N 1
ATOM 712 C CA . LEU A 1 88 ? -7.734 -3.385 -0.346 1.00 90.50 88 LEU A CA 1
ATOM 713 C C . LEU A 1 88 ? -7.184 -3.159 1.059 1.00 90.50 88 LEU A C 1
ATOM 715 O O . LEU A 1 88 ? -6.469 -4.008 1.587 1.00 90.50 88 LEU A O 1
ATOM 719 N N . ILE A 1 89 ? -7.553 -2.040 1.672 1.00 90.12 89 ILE A N 1
ATOM 720 C CA . ILE A 1 89 ? -7.264 -1.748 3.075 1.00 90.12 89 ILE A CA 1
ATOM 721 C C . ILE A 1 89 ? -8.521 -2.053 3.878 1.00 90.12 89 ILE A C 1
ATOM 723 O O . ILE A 1 89 ? -9.589 -1.498 3.599 1.00 90.12 89 ILE A O 1
ATOM 727 N N . SER A 1 90 ? -8.395 -2.938 4.864 1.00 86.56 90 SER A N 1
ATOM 728 C CA . SER A 1 90 ? -9.524 -3.393 5.679 1.00 86.56 90 SER A CA 1
ATOM 729 C C . SER A 1 90 ? -9.781 -2.481 6.877 1.00 86.56 90 SER A C 1
ATOM 731 O O . SER A 1 90 ? -8.850 -2.129 7.598 1.00 86.56 90 SER A O 1
ATOM 733 N N . ASN A 1 91 ? -11.052 -2.134 7.118 1.00 80.81 91 ASN A N 1
ATOM 734 C CA . ASN A 1 91 ? -11.499 -1.254 8.210 1.00 80.81 91 ASN A CA 1
ATOM 735 C C . ASN A 1 91 ? -10.739 0.088 8.350 1.00 80.81 91 ASN A C 1
ATOM 737 O O . ASN A 1 91 ? -10.434 0.496 9.472 1.00 80.81 91 ASN A O 1
ATOM 741 N N . PRO A 1 92 ? -10.439 0.819 7.259 1.00 79.69 92 PRO A N 1
ATOM 742 C CA . PRO A 1 92 ? -9.682 2.056 7.352 1.00 79.69 92 PRO A CA 1
ATOM 743 C C . PRO A 1 92 ? -10.530 3.215 7.897 1.00 79.69 92 PRO A C 1
ATOM 745 O O . PRO A 1 92 ? -9.975 4.129 8.481 1.00 79.69 92 PRO A O 1
ATOM 748 N N . GLN A 1 93 ? -11.867 3.165 7.791 1.00 70.69 93 GLN A N 1
ATOM 749 C CA . GLN A 1 93 ? -12.764 4.237 8.260 1.00 70.69 93 GLN A CA 1
ATOM 750 C C . GLN A 1 93 ? -12.741 4.471 9.776 1.00 70.69 93 GLN A C 1
ATOM 752 O O . GLN A 1 93 ? -13.190 5.510 10.249 1.00 70.69 93 GLN A O 1
ATOM 757 N N . SER A 1 94 ? -12.200 3.532 10.555 1.00 74.38 94 SER A N 1
ATOM 758 C CA . SER A 1 94 ? -11.929 3.756 11.978 1.00 74.38 94 SER A CA 1
ATOM 759 C C . SER A 1 94 ? -10.793 4.763 12.218 1.00 74.38 94 SER A C 1
ATOM 761 O O . SER A 1 94 ? -10.552 5.140 13.363 1.00 74.38 94 SER A O 1
ATOM 763 N N . TYR A 1 95 ? -10.103 5.202 11.160 1.00 78.25 95 TYR A N 1
ATOM 764 C CA . TYR A 1 95 ? -8.931 6.066 11.206 1.00 78.25 95 TYR A CA 1
ATOM 765 C C . TYR A 1 95 ? -9.115 7.234 10.228 1.00 78.25 95 TYR A C 1
ATOM 767 O O . TYR A 1 95 ? -9.356 7.025 9.043 1.00 78.25 95 TYR A O 1
ATOM 775 N N . LYS A 1 96 ? -9.006 8.476 10.719 1.00 76.00 96 LYS A N 1
ATOM 776 C CA . LYS A 1 96 ? -9.141 9.679 9.875 1.00 76.00 96 LYS A CA 1
ATOM 777 C C . LYS A 1 96 ? -7.960 9.865 8.923 1.00 76.00 96 LYS A C 1
ATOM 779 O O . LYS A 1 96 ? -8.161 10.229 7.769 1.00 76.00 96 LYS A O 1
ATOM 784 N N . ASP A 1 97 ? -6.757 9.570 9.411 1.00 82.50 97 ASP A N 1
ATOM 785 C CA . ASP A 1 97 ? -5.507 9.814 8.700 1.00 82.50 97 ASP A CA 1
ATOM 786 C C . ASP A 1 97 ? -4.727 8.509 8.540 1.00 82.50 97 ASP A C 1
ATOM 788 O O . ASP A 1 97 ? -4.328 7.868 9.519 1.00 82.50 97 ASP A O 1
ATOM 792 N N . ILE A 1 98 ? -4.510 8.108 7.289 1.00 85.44 98 ILE A N 1
ATOM 793 C CA . ILE A 1 98 ? -3.770 6.897 6.935 1.00 85.44 98 ILE A CA 1
ATOM 794 C C . ILE A 1 98 ? -2.600 7.290 6.043 1.00 85.44 98 ILE A C 1
ATOM 796 O O . ILE A 1 98 ? -2.782 7.912 5.005 1.00 85.44 98 ILE A O 1
ATOM 800 N N . LYS A 1 99 ? -1.393 6.873 6.412 1.00 88.12 99 LYS A N 1
ATOM 801 C CA . LYS A 1 99 ? -0.200 6.994 5.576 1.00 88.12 99 LYS A CA 1
ATOM 802 C C . LYS A 1 99 ? -0.046 5.751 4.720 1.00 88.12 99 LYS A C 1
ATOM 804 O O . LYS A 1 99 ? 0.049 4.641 5.248 1.00 88.12 99 LYS A O 1
ATOM 809 N N . LEU A 1 100 ? -0.007 5.941 3.411 1.00 86.50 100 LEU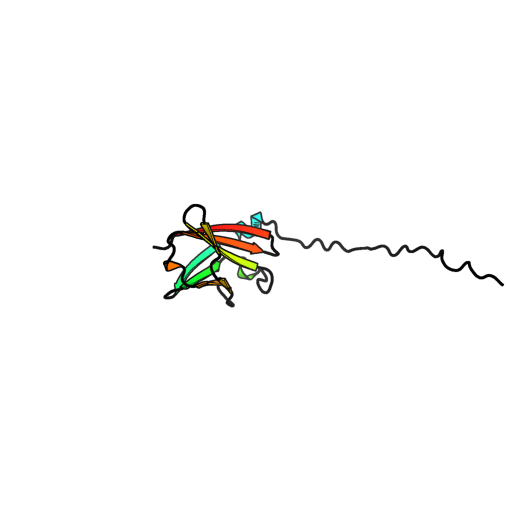 A N 1
ATOM 810 C CA . LEU A 1 100 ? 0.285 4.908 2.431 1.00 86.50 100 LEU A CA 1
ATOM 811 C C . LEU A 1 100 ? 1.731 5.058 1.982 1.00 86.50 100 LEU A C 1
ATOM 813 O O . LEU A 1 100 ? 2.141 6.141 1.581 1.00 86.50 100 LEU A O 1
ATOM 817 N N . LYS A 1 101 ? 2.481 3.965 2.022 1.00 87.38 101 LYS A N 1
ATOM 818 C CA . LYS A 1 101 ? 3.847 3.876 1.523 1.00 87.38 101 LYS A CA 1
ATOM 819 C C . LYS A 1 101 ? 3.874 2.867 0.391 1.00 87.38 101 LYS A C 1
ATOM 821 O O . LYS A 1 101 ? 3.554 1.696 0.604 1.00 87.38 101 LYS A O 1
ATOM 826 N N . VAL A 1 102 ? 4.218 3.323 -0.807 1.00 82.81 102 VAL A N 1
ATOM 827 C CA . VAL A 1 102 ? 4.346 2.459 -1.984 1.00 82.81 102 VAL A CA 1
ATOM 828 C C . VAL A 1 102 ? 5.795 2.031 -2.109 1.00 82.81 102 VAL A C 1
ATOM 830 O O . VAL A 1 102 ? 6.704 2.864 -2.091 1.00 82.81 102 VAL A O 1
ATOM 833 N N . LYS A 1 103 ? 6.003 0.722 -2.221 1.00 81.31 103 LYS A N 1
ATOM 834 C CA . LYS A 1 103 ? 7.323 0.117 -2.339 1.00 81.31 103 LYS A CA 1
ATOM 835 C C . LYS A 1 103 ? 7.433 -0.719 -3.603 1.00 81.31 103 LYS A C 1
ATOM 837 O O . LYS A 1 103 ? 6.471 -1.386 -3.981 1.00 81.31 103 LYS A O 1
ATOM 842 N N . TRP A 1 104 ? 8.613 -0.703 -4.216 1.00 77.19 104 TRP A N 1
ATOM 843 C CA . TRP A 1 104 ? 8.988 -1.544 -5.349 1.00 77.19 104 TRP A CA 1
ATOM 844 C C . TRP A 1 104 ? 10.336 -2.211 -5.058 1.00 77.19 104 TRP A C 1
ATOM 846 O O . TRP A 1 104 ? 11.292 -1.511 -4.738 1.00 77.19 104 TRP A O 1
ATOM 856 N N . LYS A 1 105 ? 10.415 -3.551 -5.123 1.00 72.88 105 LYS A N 1
ATOM 857 C CA . LYS A 1 105 ? 11.632 -4.330 -4.807 1.00 72.88 105 LYS A CA 1
ATOM 858 C C . LYS A 1 105 ? 12.233 -3.907 -3.451 1.00 72.88 105 LYS A C 1
ATOM 860 O O . LYS A 1 105 ? 13.427 -3.655 -3.334 1.00 72.88 105 LYS A O 1
ATOM 865 N N . ASP A 1 106 ? 11.370 -3.735 -2.447 1.00 69.00 106 ASP A N 1
ATOM 866 C CA . ASP A 1 106 ? 11.694 -3.248 -1.094 1.00 69.00 106 ASP A CA 1
ATOM 867 C C . ASP A 1 106 ? 12.222 -1.810 -0.976 1.00 69.00 106 ASP A C 1
ATOM 869 O O . ASP A 1 106 ? 12.426 -1.320 0.138 1.00 69.00 106 ASP A O 1
ATOM 873 N N . GLN A 1 107 ? 12.347 -1.087 -2.089 1.00 67.75 107 GLN A N 1
ATOM 874 C CA . GLN A 1 107 ? 12.657 0.335 -2.087 1.00 67.75 107 GLN A CA 1
ATOM 875 C C . GLN A 1 107 ? 11.388 1.165 -1.950 1.00 67.75 107 GLN A C 1
ATOM 877 O O . GLN A 1 107 ? 10.360 0.900 -2.572 1.00 67.75 107 GLN A O 1
ATOM 882 N N . GLU A 1 108 ? 11.463 2.187 -1.108 1.00 72.81 108 GLU A N 1
ATOM 883 C CA . GLU A 1 108 ? 10.399 3.162 -0.945 1.00 72.81 108 GLU A CA 1
ATOM 884 C C . GLU A 1 108 ? 10.357 4.095 -2.146 1.00 72.81 108 GLU A C 1
ATOM 886 O O . GLU A 1 108 ? 11.316 4.809 -2.421 1.00 72.81 108 GLU A O 1
ATOM 891 N N . VAL A 1 109 ? 9.229 4.081 -2.851 1.00 72.50 109 VAL A N 1
ATOM 892 C CA . VAL A 1 109 ? 9.045 4.896 -4.050 1.00 72.50 109 VAL A CA 1
ATOM 893 C C . VAL A 1 109 ? 8.423 6.235 -3.664 1.00 72.50 109 VAL A C 1
ATOM 895 O O . VAL A 1 109 ? 8.881 7.289 -4.100 1.00 72.50 109 VAL A O 1
ATOM 898 N N . PHE A 1 110 ? 7.375 6.213 -2.832 1.00 79.31 110 PHE A N 1
ATOM 899 C CA . PHE A 1 110 ? 6.743 7.427 -2.318 1.00 79.31 110 PHE A CA 1
ATOM 900 C C . PHE A 1 110 ? 5.767 7.166 -1.163 1.00 79.31 110 PHE A C 1
ATOM 902 O O . PHE A 1 110 ? 5.187 6.085 -1.035 1.00 79.31 110 PHE A O 1
ATOM 909 N N . ASP A 1 111 ? 5.539 8.230 -0.393 1.00 82.88 111 ASP A N 1
ATOM 910 C CA . ASP A 1 111 ? 4.524 8.329 0.654 1.00 82.88 111 ASP A CA 1
ATOM 911 C C . ASP A 1 111 ? 3.314 9.154 0.194 1.00 82.88 111 ASP A C 1
ATOM 913 O O . ASP A 1 111 ? 3.447 10.111 -0.576 1.00 82.88 111 ASP A O 1
ATOM 917 N N . TYR A 1 112 ? 2.132 8.791 0.691 1.00 82.88 112 TYR A N 1
ATOM 918 C CA . TYR A 1 112 ? 0.868 9.465 0.419 1.00 82.88 112 TYR A CA 1
ATOM 919 C C . TYR A 1 112 ? -0.018 9.499 1.666 1.00 82.88 112 TYR A C 1
ATOM 921 O O . TYR A 1 112 ? -0.290 8.461 2.271 1.00 82.88 112 TYR A O 1
ATOM 929 N N . ASP A 1 113 ? -0.513 10.682 2.016 1.00 83.69 113 ASP A N 1
ATOM 930 C CA . ASP A 1 113 ? -1.436 10.858 3.134 1.00 83.69 113 ASP A CA 1
ATOM 931 C C . ASP A 1 113 ? -2.887 10.766 2.631 1.00 83.69 113 ASP A C 1
ATOM 933 O O . ASP A 1 113 ? -3.361 11.558 1.814 1.00 83.69 113 ASP A O 1
ATOM 937 N N . LEU A 1 114 ? -3.592 9.742 3.104 1.00 82.31 114 LEU A N 1
ATOM 938 C CA . LEU A 1 114 ? -4.992 9.471 2.824 1.00 82.31 114 LEU A CA 1
ATOM 939 C C . LEU A 1 114 ? -5.855 10.032 3.959 1.00 82.31 114 LEU A C 1
ATOM 941 O O . LEU A 1 114 ? -5.867 9.489 5.065 1.00 82.31 114 LEU A O 1
ATOM 945 N N . HIS A 1 115 ? -6.615 11.080 3.651 1.00 81.81 115 HIS A N 1
ATOM 946 C CA . HIS A 1 115 ? -7.587 11.674 4.567 1.00 81.81 115 HIS A CA 1
ATOM 947 C C . HIS A 1 115 ? -8.990 11.151 4.254 1.00 81.81 115 HIS A C 1
ATOM 949 O O . HIS A 1 115 ? -9.564 11.462 3.204 1.00 81.81 115 HIS A O 1
ATOM 955 N N . LEU A 1 116 ? -9.539 10.341 5.158 1.00 78.69 116 LEU A N 1
ATOM 956 C CA . LEU A 1 116 ? -10.891 9.803 5.036 1.00 78.69 116 LEU A CA 1
ATOM 957 C C . LEU A 1 116 ? -11.901 10.793 5.626 1.00 78.69 116 LEU A C 1
ATOM 959 O O . LEU A 1 116 ? -11.681 11.352 6.701 1.00 78.69 116 LEU A O 1
ATOM 963 N N . LYS A 1 117 ? -12.987 11.034 4.883 1.00 68.38 117 LYS A N 1
ATOM 964 C CA . LYS A 1 117 ? -14.092 11.908 5.301 1.00 68.38 117 LYS A CA 1
ATOM 965 C C . LYS A 1 117 ? -15.014 11.219 6.296 1.00 68.38 117 LYS A C 1
ATOM 967 O O . LYS A 1 117 ? -15.249 10.004 6.113 1.00 68.38 117 LYS A O 1
#

Sequence (117 aa):
MFVRLFVLSMLLSIFAWAQSEDNMPDMSQVREMVKIKWEPAGKNVKVFLVGKEALNVDYSSEMYIEAKYGLGDFKKSLTVVRNKDYFLISNPQSYKDIKLKVKWKDQEVFDYDLHLK

Radius of gyration: 23.16 Å; chains: 1; bounding box: 74×55×38 Å

Secondary structure (DSSP, 8-state):
--------S-----------------HHHHHHH-EEEEEEETTEEEEEEE-TTGGGS--TTTEEEEEEEEETTEEEEEPEEE-SS-EEEESGGG-SEEEEEEEETTEEEEEEEEE--